Protein AF-Q6QAS3-F1 (afdb_monomer_lite)

Organism: Sus scrofa (NCBI:txid9823)

Structure (mmCIF, N/CA/C/O backbone):
data_AF-Q6QAS3-F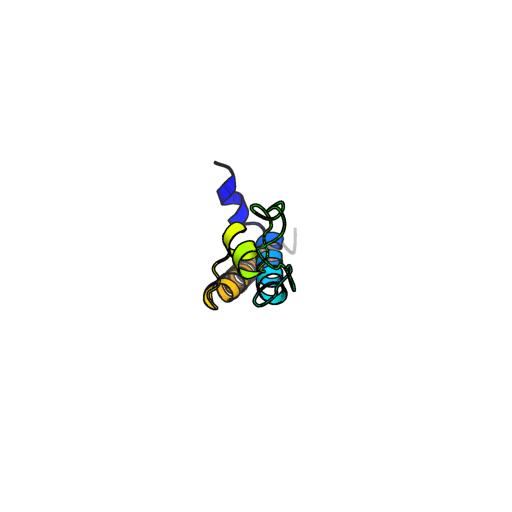1
#
_entry.id   AF-Q6QAS3-F1
#
loop_
_atom_site.group_PDB
_atom_site.id
_atom_site.type_symbol
_atom_site.label_atom_id
_atom_site.label_alt_id
_atom_site.label_comp_id
_atom_site.label_asym_id
_atom_site.label_entity_id
_atom_site.label_seq_id
_atom_site.pdbx_PDB_ins_code
_atom_site.Cartn_x
_atom_site.Cartn_y
_atom_site.Cartn_z
_atom_site.occupancy
_atom_site.B_iso_or_equiv
_atom_site.auth_seq_id
_atom_site.auth_comp_id
_atom_site.auth_asym_id
_atom_site.auth_atom_id
_atom_site.pdbx_PDB_model_num
ATOM 1 N N . TRP A 1 1 ? 14.349 -4.858 11.184 1.00 89.44 1 TRP A N 1
ATOM 2 C CA . TRP A 1 1 ? 13.405 -4.885 12.320 1.00 89.44 1 TRP A CA 1
ATOM 3 C C . TRP A 1 1 ? 12.189 -3.969 12.124 1.00 89.44 1 TRP A C 1
ATOM 5 O O . TRP A 1 1 ? 11.121 -4.360 12.555 1.00 89.44 1 TRP A O 1
ATOM 15 N N . LEU A 1 2 ? 12.290 -2.815 11.440 1.00 91.50 2 LEU A N 1
ATOM 16 C CA . LEU A 1 2 ? 11.158 -1.886 11.199 1.00 91.50 2 LEU A CA 1
ATOM 17 C C . LEU A 1 2 ? 10.241 -2.225 10.005 1.00 91.50 2 LEU A C 1
ATOM 19 O O . LEU A 1 2 ? 9.185 -1.618 9.863 1.00 91.50 2 LEU A O 1
ATOM 23 N N . SER A 1 3 ? 10.618 -3.173 9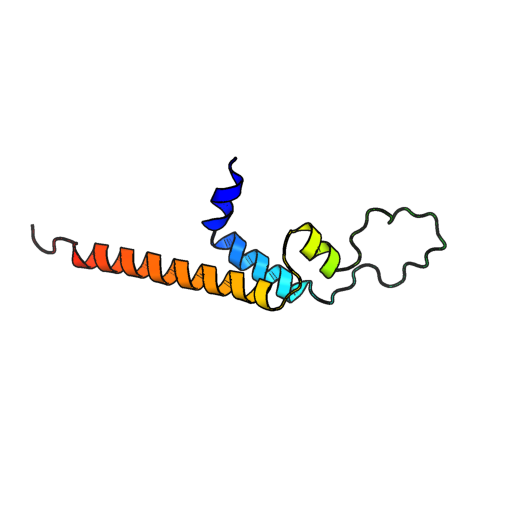.138 1.00 88.25 3 SER A N 1
ATOM 24 C CA . SER A 1 3 ? 9.887 -3.449 7.887 1.00 88.25 3 SER A CA 1
ATOM 25 C C . SER A 1 3 ? 8.420 -3.837 8.106 1.00 88.25 3 SER A C 1
ATOM 27 O O . SER A 1 3 ? 7.593 -3.513 7.267 1.00 88.25 3 SER A O 1
ATOM 29 N N . TRP A 1 4 ? 8.048 -4.429 9.245 1.00 90.94 4 TRP A N 1
ATOM 30 C CA . TRP A 1 4 ? 6.652 -4.796 9.521 1.00 90.94 4 TRP A CA 1
ATOM 31 C C . TRP A 1 4 ? 5.695 -3.592 9.582 1.00 90.94 4 TRP A C 1
ATOM 33 O O . TRP A 1 4 ? 4.513 -3.745 9.283 1.00 90.94 4 TRP A O 1
ATOM 43 N N . LEU A 1 5 ? 6.181 -2.382 9.894 1.00 90.00 5 LEU A N 1
ATOM 44 C CA . LEU A 1 5 ? 5.346 -1.171 9.895 1.00 90.00 5 LEU A CA 1
ATOM 45 C C . LEU A 1 5 ? 4.743 -0.879 8.521 1.00 90.00 5 LEU A C 1
ATOM 47 O O . LEU A 1 5 ? 3.698 -0.237 8.419 1.00 90.00 5 LEU A O 1
ATOM 51 N N . GLN A 1 6 ? 5.360 -1.393 7.457 1.00 88.12 6 GLN A N 1
ATOM 52 C CA . GLN A 1 6 ? 4.852 -1.237 6.106 1.00 88.12 6 GLN A CA 1
ATOM 53 C C . GLN A 1 6 ? 3.435 -1.785 5.922 1.00 88.12 6 GLN A C 1
ATOM 55 O O . GLN A 1 6 ? 2.696 -1.265 5.090 1.00 88.12 6 GLN A O 1
ATOM 60 N N . TYR A 1 7 ? 3.043 -2.783 6.720 1.00 88.56 7 TYR A N 1
ATOM 61 C CA . TYR A 1 7 ? 1.721 -3.394 6.637 1.00 88.56 7 TYR A CA 1
ATOM 62 C C . TYR A 1 7 ? 0.603 -2.502 7.184 1.00 88.56 7 TYR A C 1
ATOM 64 O O . TYR A 1 7 ? -0.556 -2.784 6.904 1.00 88.56 7 TYR A O 1
ATOM 72 N N . PHE A 1 8 ? 0.929 -1.429 7.913 1.00 89.56 8 PHE A N 1
ATOM 73 C CA . PHE A 1 8 ? -0.028 -0.431 8.411 1.00 89.56 8 PHE A CA 1
ATOM 74 C C . PHE A 1 8 ? -0.157 0.795 7.492 1.00 89.56 8 PHE A C 1
ATOM 76 O O . PHE A 1 8 ? -1.007 1.653 7.715 1.00 89.56 8 PHE A O 1
ATOM 83 N N . SER A 1 9 ? 0.684 0.902 6.461 1.00 92.62 9 SER A N 1
ATOM 84 C CA . SER A 1 9 ? 0.738 2.075 5.589 1.00 92.62 9 SER A CA 1
ATOM 85 C C . SER A 1 9 ? -0.304 1.997 4.469 1.00 92.62 9 SER A C 1
ATOM 87 O O . SER A 1 9 ? -0.109 1.288 3.484 1.00 92.62 9 SER A O 1
ATOM 89 N N . ILE A 1 10 ? -1.385 2.776 4.581 1.00 92.62 10 ILE A N 1
ATOM 90 C CA . ILE A 1 10 ? -2.395 2.945 3.516 1.00 92.62 10 ILE A CA 1
ATOM 91 C C . ILE A 1 10 ? -1.756 3.406 2.189 1.00 92.62 10 ILE A C 1
ATOM 93 O O . ILE A 1 10 ? -2.030 2.774 1.163 1.00 92.62 10 ILE A O 1
ATOM 97 N N . PRO A 1 11 ? -0.872 4.435 2.162 1.00 94.56 11 PRO A N 1
ATOM 98 C CA . PRO A 1 11 ? -0.249 4.881 0.916 1.00 94.56 11 PRO A CA 1
ATOM 99 C C . PRO A 1 11 ? 0.548 3.784 0.215 1.00 94.56 11 PRO A C 1
ATOM 101 O O . PRO A 1 11 ? 0.601 3.767 -1.009 1.00 94.56 11 PRO A O 1
ATOM 104 N N . ARG A 1 12 ? 1.138 2.846 0.969 1.00 93.00 12 ARG A N 1
ATOM 105 C CA . ARG A 1 12 ? 1.903 1.746 0.381 1.00 93.00 12 ARG A CA 1
ATOM 106 C C . ARG A 1 12 ? 1.020 0.833 -0.460 1.00 93.00 12 ARG A C 1
ATOM 108 O O . ARG A 1 12 ? 1.359 0.584 -1.609 1.00 93.00 12 ARG A O 1
ATOM 115 N N . TYR A 1 13 ? -0.112 0.375 0.074 1.00 92.81 13 TYR A N 1
ATOM 116 C CA . TYR A 1 13 ? -1.021 -0.497 -0.677 1.00 92.81 13 TYR A CA 1
ATOM 117 C C . TYR A 1 13 ? -1.593 0.202 -1.915 1.00 92.81 13 TYR A C 1
ATOM 119 O O . TYR A 1 13 ? -1.641 -0.397 -2.988 1.00 92.81 13 TYR A O 1
ATOM 127 N N . GLY A 1 14 ? -1.963 1.483 -1.793 1.00 92.75 14 GLY A N 1
ATOM 128 C CA . GLY A 1 14 ? -2.436 2.276 -2.931 1.00 92.75 14 GLY A CA 1
ATOM 129 C C . GLY A 1 14 ? -1.361 2.457 -4.007 1.00 92.75 14 GLY A C 1
ATOM 130 O O . GLY A 1 14 ? -1.605 2.195 -5.182 1.00 92.75 14 GLY A O 1
ATOM 131 N N . PHE A 1 15 ? -0.145 2.837 -3.611 1.00 93.69 15 PHE A N 1
ATOM 132 C CA . PHE A 1 15 ? 0.959 3.053 -4.544 1.00 93.69 15 PHE A CA 1
ATOM 133 C C . PHE A 1 15 ? 1.430 1.752 -5.208 1.00 93.69 15 PHE A C 1
ATOM 135 O O . PHE A 1 15 ? 1.729 1.753 -6.398 1.00 93.69 15 PHE A O 1
ATOM 142 N N . SER A 1 16 ? 1.455 0.627 -4.488 1.00 92.31 16 SER A N 1
ATOM 143 C CA . SER A 1 16 ? 1.764 -0.686 -5.072 1.00 92.31 16 SER A CA 1
ATOM 144 C C . SER A 1 16 ? 0.709 -1.135 -6.089 1.00 92.31 16 SER A C 1
ATOM 146 O O . SER A 1 16 ? 1.071 -1.683 -7.128 1.00 92.31 16 SER A O 1
ATOM 148 N N . ALA A 1 17 ? -0.578 -0.871 -5.840 1.00 92.00 17 ALA A N 1
ATOM 149 C CA . ALA A 1 17 ? -1.642 -1.166 -6.802 1.00 92.00 17 ALA A CA 1
ATOM 150 C C . ALA A 1 17 ? -1.539 -0.300 -8.071 1.00 92.00 17 ALA A C 1
ATOM 152 O O . ALA A 1 17 ? -1.691 -0.818 -9.176 1.00 92.00 17 ALA A O 1
ATOM 153 N N . LEU A 1 18 ? -1.232 0.995 -7.921 1.00 93.44 18 LEU A N 1
ATOM 154 C CA . LEU A 1 18 ? -1.029 1.910 -9.049 1.00 93.44 18 LEU A CA 1
ATOM 155 C C . LEU A 1 18 ? 0.185 1.519 -9.892 1.00 93.44 18 LEU A C 1
ATOM 157 O O . LEU A 1 18 ? 0.071 1.431 -11.108 1.00 93.44 18 LEU A O 1
ATOM 161 N N . GLN A 1 19 ? 1.322 1.232 -9.250 1.00 92.75 19 GLN A N 1
ATOM 162 C CA . GLN A 1 19 ? 2.523 0.780 -9.951 1.00 92.75 19 GLN A CA 1
ATOM 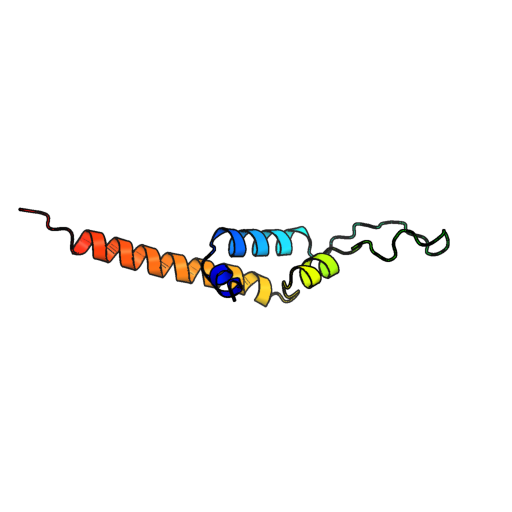163 C C . GLN A 1 19 ? 2.256 -0.492 -10.751 1.00 92.75 19 GLN A C 1
ATOM 165 O O . GLN A 1 19 ? 2.641 -0.569 -11.911 1.00 92.75 19 GLN A O 1
ATOM 170 N N . TYR A 1 20 ? 1.578 -1.476 -10.155 1.00 91.94 20 TYR A N 1
ATOM 171 C CA . TYR A 1 20 ? 1.227 -2.698 -10.871 1.00 91.94 20 TYR A CA 1
ATOM 172 C C . TYR A 1 20 ? 0.382 -2.396 -12.116 1.00 91.94 20 TYR A C 1
ATOM 174 O O . TYR A 1 20 ? 0.676 -2.910 -13.187 1.00 91.94 20 TYR A O 1
ATOM 182 N N . ASN A 1 21 ? -0.649 -1.555 -11.989 1.00 92.00 21 ASN A N 1
ATOM 183 C CA . ASN A 1 21 ? -1.544 -1.234 -13.101 1.00 92.00 21 ASN A CA 1
ATOM 184 C C . ASN A 1 21 ? -0.844 -0.458 -14.230 1.00 92.00 21 ASN A C 1
ATOM 186 O O . ASN A 1 21 ? -1.134 -0.687 -15.398 1.00 92.00 21 ASN A O 1
ATOM 190 N N . GLU A 1 22 ? 0.073 0.444 -13.882 1.00 93.38 22 GLU A N 1
ATOM 191 C CA . GLU A 1 22 ? 0.748 1.309 -14.853 1.00 93.38 22 GLU A CA 1
ATOM 192 C C . GLU A 1 22 ? 1.941 0.619 -15.529 1.00 93.38 22 GLU A C 1
ATOM 194 O O . GLU A 1 22 ? 2.131 0.735 -16.738 1.00 93.38 22 GLU A O 1
ATOM 199 N N . PHE A 1 23 ? 2.760 -0.105 -14.759 1.00 92.31 23 PHE A N 1
ATOM 200 C CA . PHE A 1 23 ? 4.032 -0.650 -15.241 1.00 92.31 23 PHE A CA 1
ATOM 201 C C . PHE A 1 23 ? 3.912 -2.047 -15.854 1.00 92.31 23 PHE A C 1
ATOM 203 O O . PHE A 1 23 ? 4.792 -2.454 -16.618 1.00 92.31 23 PHE A O 1
ATOM 210 N N . LEU A 1 24 ? 2.853 -2.806 -15.565 1.00 91.25 24 LEU A N 1
ATOM 211 C CA . LEU A 1 24 ? 2.702 -4.141 -16.139 1.00 91.25 24 LEU A CA 1
ATOM 212 C C . LEU A 1 24 ? 2.542 -4.059 -17.667 1.00 91.25 24 LEU A C 1
ATOM 214 O O . LEU A 1 24 ? 1.633 -3.418 -18.181 1.00 91.25 24 LEU A O 1
ATOM 218 N N . GLY A 1 25 ? 3.430 -4.736 -18.397 1.00 89.00 25 GLY A N 1
ATOM 219 C CA . GLY A 1 25 ? 3.427 -4.749 -19.865 1.00 89.00 25 GLY A CA 1
ATOM 220 C C . GLY A 1 25 ? 4.157 -3.576 -20.530 1.00 89.00 25 GLY A C 1
ATOM 221 O O . GLY A 1 25 ? 4.253 -3.558 -21.755 1.00 89.00 25 GLY A O 1
ATOM 222 N N . GLN A 1 26 ? 4.716 -2.634 -19.762 1.00 91.50 26 GLN A N 1
ATOM 223 C CA . GLN A 1 26 ? 5.508 -1.532 -20.314 1.00 91.50 26 GLN A CA 1
ATOM 224 C C . GLN A 1 26 ? 6.946 -1.959 -20.638 1.00 91.50 26 GLN A C 1
ATOM 226 O O . GLN A 1 26 ? 7.567 -2.733 -19.899 1.00 91.50 26 GLN A O 1
ATOM 231 N N . ASN A 1 27 ? 7.491 -1.411 -21.729 1.00 88.62 27 ASN A N 1
ATOM 232 C CA . ASN A 1 27 ? 8.885 -1.579 -22.141 1.00 88.62 27 ASN A CA 1
ATOM 233 C C . ASN A 1 27 ? 9.547 -0.204 -22.302 1.00 88.62 27 ASN A C 1
ATOM 235 O O . ASN A 1 27 ? 9.105 0.617 -23.102 1.00 88.62 27 ASN A O 1
ATOM 239 N N . PHE A 1 28 ? 10.617 0.022 -21.545 1.00 86.31 28 PHE A N 1
ATOM 240 C CA . PHE A 1 28 ? 11.322 1.299 -21.449 1.00 86.31 28 PHE A CA 1
ATOM 241 C C . PHE A 1 28 ? 12.599 1.359 -22.296 1.00 86.31 28 PHE A C 1
ATOM 243 O O . PHE A 1 28 ? 13.176 2.434 -22.437 1.00 86.31 28 PHE A O 1
ATOM 250 N N . CYS A 1 29 ? 13.015 0.245 -22.909 1.00 83.94 29 CYS A N 1
ATOM 251 C CA . CYS A 1 29 ? 14.199 0.173 -23.771 1.00 83.94 29 CYS A CA 1
ATOM 252 C C . CYS A 1 29 ? 13.852 -0.245 -25.217 1.00 83.94 29 CYS A C 1
ATOM 254 O O . CYS A 1 29 ? 14.396 -1.238 -25.715 1.00 83.94 29 CYS A O 1
ATOM 256 N N . PRO A 1 30 ? 12.953 0.463 -25.932 1.00 73.44 30 PRO A N 1
ATOM 257 C CA . PRO A 1 30 ? 12.687 0.145 -27.329 1.00 73.44 30 PRO A CA 1
ATOM 258 C C . PRO A 1 30 ? 13.916 0.487 -28.191 1.00 73.44 30 PRO A C 1
ATOM 260 O O . PRO A 1 30 ? 14.329 1.640 -28.264 1.00 73.44 30 PRO A O 1
ATOM 263 N N . GLY A 1 31 ? 14.502 -0.511 -28.861 1.00 68.75 31 GLY A N 1
ATOM 264 C CA . GLY A 1 31 ? 15.581 -0.296 -29.841 1.00 68.75 31 GLY A CA 1
ATOM 265 C C . GLY A 1 31 ? 17.015 -0.501 -29.340 1.00 68.75 31 GLY A C 1
ATOM 266 O O . GLY A 1 31 ? 17.954 -0.111 -30.035 1.00 68.75 31 GLY A O 1
ATOM 267 N N . LEU A 1 32 ? 17.218 -1.133 -28.179 1.00 65.50 32 LEU A N 1
ATOM 268 C CA . LEU A 1 32 ? 18.554 -1.543 -27.741 1.00 65.50 32 LEU A CA 1
ATOM 269 C C . LEU A 1 32 ? 19.056 -2.723 -28.603 1.00 65.50 32 LEU A C 1
ATOM 271 O O . LEU A 1 32 ? 18.765 -3.885 -28.328 1.00 65.50 32 LEU A O 1
ATOM 275 N N . ASN A 1 33 ? 19.811 -2.434 -29.667 1.00 56.69 33 ASN A N 1
ATOM 276 C CA . ASN A 1 33 ? 20.591 -3.450 -30.376 1.00 56.69 33 ASN A CA 1
ATOM 277 C C . ASN A 1 33 ? 21.820 -3.791 -29.521 1.00 56.69 33 ASN A C 1
ATOM 279 O O . ASN A 1 33 ? 22.650 -2.927 -29.251 1.00 56.69 33 ASN A O 1
ATOM 283 N N . VAL A 1 34 ? 21.948 -5.055 -29.113 1.00 57.94 34 VAL A N 1
ATOM 284 C CA . VAL A 1 34 ? 22.954 -5.590 -28.162 1.00 57.94 34 VAL A CA 1
ATOM 285 C C . VAL A 1 34 ? 24.419 -5.462 -28.656 1.00 57.94 34 VAL A C 1
ATOM 287 O O . VAL A 1 34 ? 25.348 -5.996 -28.061 1.00 57.94 34 VAL A O 1
ATOM 290 N N . THR A 1 35 ? 24.668 -4.739 -29.749 1.00 54.66 35 THR A N 1
ATOM 291 C CA . THR A 1 35 ? 25.966 -4.611 -30.425 1.00 54.66 35 THR A CA 1
ATOM 292 C C . THR A 1 35 ? 26.784 -3.374 -30.045 1.00 54.66 35 THR A C 1
ATOM 294 O O . THR A 1 35 ? 27.958 -3.310 -30.406 1.00 54.66 35 THR A O 1
ATOM 297 N N . THR A 1 36 ? 26.248 -2.409 -29.293 1.00 51.09 36 THR A N 1
ATOM 298 C CA . THR A 1 36 ? 27.014 -1.229 -28.847 1.00 51.09 36 THR A CA 1
ATOM 299 C C . THR A 1 36 ? 27.328 -1.298 -27.355 1.00 51.09 36 THR A C 1
ATOM 301 O O . THR A 1 36 ? 26.415 -1.250 -26.539 1.00 51.09 36 THR A O 1
ATOM 304 N N . ASN A 1 37 ? 28.623 -1.413 -27.033 1.00 49.19 37 ASN A N 1
ATOM 305 C CA . ASN A 1 37 ? 29.282 -1.196 -25.735 1.00 49.19 37 ASN A CA 1
ATOM 306 C C . ASN A 1 37 ? 28.323 -0.993 -24.533 1.00 49.19 37 ASN A C 1
ATOM 308 O O . ASN A 1 37 ? 27.812 0.102 -24.301 1.00 49.19 37 ASN A O 1
ATOM 312 N N . ASN A 1 38 ? 28.072 -2.090 -23.814 1.00 57.66 38 ASN A N 1
ATOM 313 C CA . ASN A 1 38 ? 26.989 -2.329 -22.858 1.00 57.66 38 ASN A CA 1
ATOM 314 C C . ASN A 1 38 ? 27.004 -1.416 -21.609 1.00 57.66 38 ASN A C 1
ATOM 316 O O . ASN A 1 38 ? 27.353 -1.851 -20.513 1.00 57.66 38 ASN A O 1
ATOM 320 N N . THR A 1 39 ? 26.575 -0.160 -21.737 1.00 55.22 39 THR A N 1
ATOM 321 C CA . THR A 1 39 ? 26.304 0.730 -20.589 1.00 55.22 39 THR A CA 1
ATOM 322 C C . THR A 1 39 ? 24.961 0.441 -19.902 1.00 55.22 39 THR A C 1
ATOM 324 O O . THR A 1 39 ? 24.711 0.962 -18.819 1.00 55.22 39 THR A O 1
ATOM 327 N N . CYS A 1 40 ? 24.112 -0.418 -20.485 1.00 55.66 40 CYS A N 1
ATOM 328 C CA . CYS A 1 40 ? 22.768 -0.751 -19.989 1.00 55.66 40 CYS A CA 1
ATOM 329 C C . CYS A 1 40 ? 22.669 -2.080 -19.221 1.00 55.66 40 CYS A C 1
ATOM 331 O O . CYS A 1 40 ? 21.562 -2.507 -18.915 1.00 55.66 40 CYS A O 1
ATOM 333 N N . SER A 1 41 ? 23.781 -2.716 -18.830 1.00 57.75 41 SER A N 1
ATOM 334 C CA . SER A 1 41 ? 23.737 -3.960 -18.032 1.00 57.75 41 SER A CA 1
ATOM 335 C C . SER A 1 41 ? 23.007 -3.828 -16.685 1.00 57.75 41 SER A C 1
ATOM 337 O O . SER A 1 41 ? 22.712 -4.841 -16.060 1.00 57.75 41 SER A O 1
ATOM 339 N N . PHE A 1 42 ? 22.786 -2.594 -16.221 1.00 63.34 42 PHE A N 1
ATOM 340 C CA . PHE A 1 42 ? 22.142 -2.244 -14.951 1.00 63.34 42 PHE A CA 1
ATOM 341 C C . PHE A 1 42 ? 20.774 -1.557 -15.136 1.00 63.34 42 PHE A C 1
ATOM 343 O O . PHE A 1 42 ? 20.184 -1.099 -14.159 1.00 63.34 42 PHE A O 1
ATOM 350 N N . ALA A 1 43 ? 20.293 -1.410 -16.376 1.00 72.38 43 ALA A N 1
ATOM 351 C CA . ALA A 1 43 ? 19.059 -0.689 -16.669 1.00 72.38 43 ALA A CA 1
ATOM 352 C C . ALA A 1 43 ? 17.848 -1.626 -16.582 1.00 72.38 43 ALA A C 1
ATOM 354 O O . ALA A 1 43 ? 17.802 -2.646 -17.263 1.00 72.38 43 ALA A O 1
ATOM 355 N N . ILE A 1 44 ? 16.850 -1.252 -15.776 1.00 80.69 44 ILE A N 1
ATOM 356 C CA . ILE A 1 44 ? 15.563 -1.951 -15.720 1.00 80.69 44 ILE A CA 1
ATOM 357 C C . ILE A 1 44 ? 14.782 -1.587 -16.983 1.00 80.69 44 ILE A C 1
ATOM 359 O O . ILE A 1 44 ? 14.311 -0.457 -17.123 1.00 80.69 44 ILE A O 1
ATOM 363 N N . CYS A 1 45 ? 14.669 -2.535 -17.910 1.00 83.44 45 CYS A N 1
ATOM 364 C CA . CYS A 1 45 ? 14.101 -2.267 -19.233 1.00 83.44 45 CYS A CA 1
ATOM 365 C C . CYS A 1 45 ? 12.622 -2.632 -19.345 1.00 83.44 45 CYS A C 1
ATOM 367 O O . CYS A 1 45 ? 11.920 -2.100 -20.204 1.00 83.44 45 CYS A O 1
ATOM 369 N N . THR A 1 46 ? 12.123 -3.508 -18.476 1.00 88.94 46 THR A N 1
ATOM 370 C CA . THR A 1 46 ? 10.708 -3.891 -18.466 1.00 88.94 46 THR A CA 1
ATOM 371 C C . THR A 1 46 ? 10.045 -3.452 -17.172 1.00 88.94 46 THR A C 1
ATOM 373 O O . THR A 1 46 ? 10.636 -3.512 -16.094 1.00 88.94 46 THR A O 1
ATOM 376 N N . GLY A 1 47 ? 8.782 -3.037 -17.255 1.00 90.12 47 GLY A N 1
ATOM 377 C CA . GLY A 1 47 ? 8.017 -2.729 -16.051 1.00 90.12 47 GLY A CA 1
ATOM 378 C C . GLY A 1 47 ? 7.788 -3.961 -15.166 1.00 90.12 47 GLY A C 1
ATOM 379 O O . GLY A 1 47 ? 7.688 -3.823 -13.95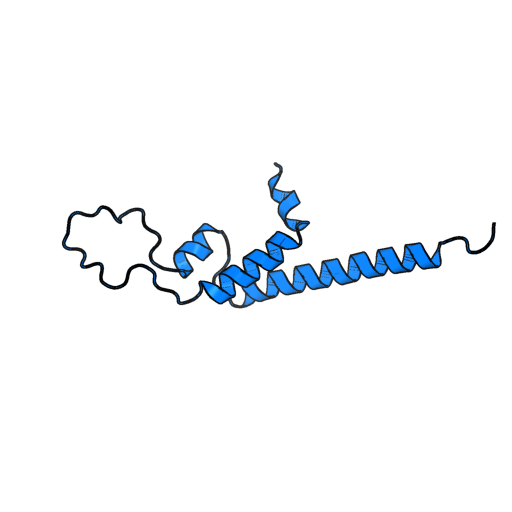4 1.00 90.12 47 GLY A O 1
ATOM 380 N N . ALA A 1 48 ? 7.801 -5.175 -15.731 1.00 90.62 48 ALA A N 1
ATOM 381 C CA . ALA A 1 48 ? 7.744 -6.416 -14.956 1.00 90.62 48 ALA A CA 1
ATOM 382 C C . ALA A 1 48 ? 8.974 -6.594 -14.045 1.00 90.62 48 ALA A C 1
ATOM 384 O O . ALA A 1 48 ? 8.822 -6.861 -12.856 1.00 90.62 48 ALA A O 1
ATOM 385 N N . GLU A 1 49 ? 10.176 -6.366 -14.578 1.00 89.75 49 GLU A N 1
ATOM 386 C CA . GLU A 1 49 ? 11.429 -6.400 -13.816 1.00 89.75 49 GLU A CA 1
ATOM 387 C C . GLU A 1 49 ? 11.471 -5.295 -12.746 1.00 89.75 49 GLU A C 1
ATOM 389 O O . GLU A 1 49 ? 11.918 -5.520 -11.622 1.00 89.75 49 GLU A O 1
ATOM 394 N N . TYR A 1 50 ? 10.933 -4.107 -13.049 1.00 91.56 50 TYR A N 1
ATOM 395 C CA . TYR A 1 50 ? 10.758 -3.049 -12.049 1.00 91.56 50 TYR A CA 1
ATOM 396 C C . TYR A 1 50 ? 9.858 -3.500 -10.891 1.00 91.56 50 TYR A C 1
ATOM 398 O O . TYR A 1 50 ? 10.223 -3.341 -9.727 1.00 91.56 50 TYR A O 1
ATOM 406 N N . LEU A 1 51 ? 8.698 -4.087 -11.197 1.00 92.12 51 LEU A N 1
ATOM 407 C CA . LEU A 1 51 ? 7.736 -4.554 -10.197 1.00 92.12 51 LEU A CA 1
ATOM 408 C C . LEU A 1 51 ? 8.305 -5.683 -9.328 1.00 92.12 51 LEU A C 1
ATOM 410 O O . LEU A 1 51 ? 8.121 -5.663 -8.110 1.00 92.12 51 LEU A O 1
ATOM 414 N N . GLU A 1 52 ? 9.042 -6.619 -9.924 1.00 90.88 52 GLU A N 1
ATOM 415 C CA . GLU A 1 52 ? 9.711 -7.700 -9.197 1.00 90.88 52 GLU A CA 1
ATOM 416 C C . GLU A 1 52 ? 10.796 -7.159 -8.253 1.00 90.88 52 GLU A C 1
ATOM 418 O O . GLU A 1 52 ? 10.840 -7.542 -7.083 1.00 90.88 52 GLU A O 1
ATOM 423 N N . ASN A 1 53 ? 11.583 -6.173 -8.702 1.00 90.56 53 ASN A N 1
ATOM 424 C CA . ASN A 1 53 ? 12.560 -5.474 -7.861 1.00 90.56 53 ASN A CA 1
ATOM 425 C C . ASN A 1 53 ? 11.913 -4.708 -6.692 1.00 90.56 53 ASN A C 1
ATOM 427 O O . ASN A 1 53 ? 12.513 -4.585 -5.624 1.00 90.56 53 ASN A O 1
ATOM 431 N N . GLN A 1 54 ? 10.677 -4.220 -6.855 1.00 89.00 54 GLN A N 1
ATOM 432 C CA . GLN A 1 54 ? 9.883 -3.625 -5.768 1.00 89.00 54 GLN A CA 1
ATOM 433 C C . GLN A 1 54 ? 9.245 -4.677 -4.836 1.00 89.00 54 GLN A C 1
ATOM 435 O O . GLN A 1 54 ? 8.575 -4.321 -3.861 1.00 89.00 54 GLN A O 1
ATOM 440 N N . GLY A 1 55 ? 9.433 -5.972 -5.113 1.00 88.31 55 GLY A N 1
ATOM 441 C CA . GLY A 1 55 ? 8.834 -7.077 -4.365 1.00 88.31 55 GLY A CA 1
ATOM 442 C C . GLY A 1 55 ? 7.330 -7.234 -4.607 1.00 88.31 55 GLY A C 1
ATOM 443 O O . GLY A 1 55 ? 6.624 -7.772 -3.753 1.00 88.31 55 GLY A O 1
ATOM 444 N N . ILE A 1 56 ? 6.820 -6.735 -5.737 1.00 87.88 56 ILE A N 1
ATOM 445 C CA . ILE A 1 56 ? 5.414 -6.846 -6.131 1.00 87.88 56 ILE A CA 1
ATOM 446 C C . ILE A 1 56 ? 5.268 -8.073 -7.033 1.00 87.88 56 ILE A C 1
ATOM 448 O O . ILE A 1 56 ? 5.885 -8.162 -8.091 1.00 87.88 56 ILE A O 1
ATOM 452 N N . SER A 1 57 ? 4.427 -9.032 -6.638 1.00 87.56 57 SER A N 1
ATOM 453 C CA . SER A 1 57 ? 4.189 -10.219 -7.464 1.00 87.56 57 SER A CA 1
ATOM 454 C C . SER A 1 57 ? 3.445 -9.849 -8.751 1.00 87.56 57 SER A C 1
ATOM 456 O O .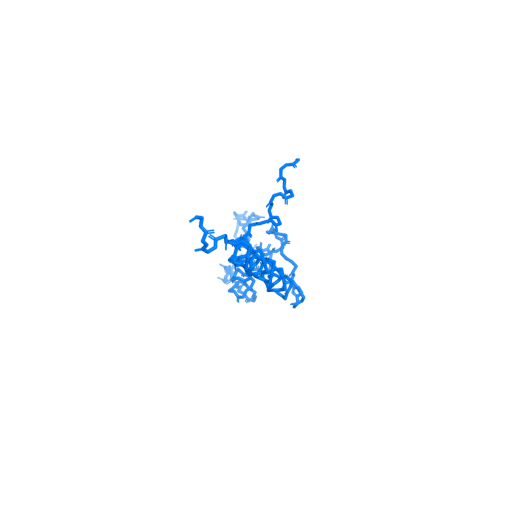 SER A 1 57 ? 2.405 -9.196 -8.673 1.00 87.56 57 SER A O 1
ATOM 458 N N . LEU A 1 58 ? 3.889 -10.368 -9.897 1.00 86.81 58 LEU A N 1
ATOM 459 C CA . LEU A 1 58 ? 3.272 -10.171 -11.222 1.00 86.81 58 LEU A CA 1
ATOM 460 C C . LEU A 1 58 ? 1.943 -10.928 -11.419 1.00 86.81 58 LEU A C 1
ATOM 462 O O . LEU A 1 58 ? 1.377 -10.950 -12.508 1.00 86.81 58 LEU A O 1
ATOM 466 N N . SER A 1 59 ? 1.457 -11.599 -10.375 1.00 88.81 59 SER A N 1
ATOM 467 C CA . SER A 1 59 ? 0.196 -12.330 -10.417 1.00 88.81 59 SER A CA 1
ATOM 468 C C . SER A 1 59 ? -0.991 -11.381 -10.258 1.00 88.81 59 SER A C 1
ATOM 470 O O . SER A 1 59 ? -0.923 -10.412 -9.502 1.00 88.81 59 SER A O 1
ATOM 472 N N . ALA A 1 60 ? -2.131 -11.725 -10.867 1.00 85.75 60 ALA A N 1
ATOM 473 C CA . ALA A 1 60 ? -3.385 -10.997 -10.654 1.00 85.75 60 ALA A CA 1
ATOM 474 C C . ALA A 1 60 ? -3.766 -10.913 -9.161 1.00 85.75 60 ALA A C 1
ATOM 476 O O . ALA A 1 60 ? -4.341 -9.921 -8.715 1.00 85.75 60 ALA A O 1
ATOM 477 N N . TRP A 1 61 ? -3.398 -11.925 -8.368 1.00 86.25 61 TRP A N 1
ATOM 478 C CA . TRP A 1 61 ? -3.589 -11.920 -6.919 1.00 86.25 61 TRP A CA 1
ATOM 479 C C . TRP A 1 61 ? -2.791 -10.815 -6.211 1.00 86.25 61 TRP A C 1
ATOM 481 O O . TRP A 1 61 ? -3.297 -10.217 -5.264 1.00 86.25 61 TRP A O 1
ATOM 491 N N . GLY A 1 62 ? -1.599 -10.470 -6.704 1.00 83.94 62 GLY A N 1
ATOM 492 C CA . GLY A 1 62 ? -0.779 -9.382 -6.164 1.00 83.94 62 GLY A CA 1
ATOM 493 C C . GLY A 1 62 ? -1.487 -8.026 -6.172 1.00 83.94 62 GLY A C 1
ATOM 494 O O . GLY A 1 62 ? -1.361 -7.252 -5.222 1.00 83.94 62 GLY A O 1
ATOM 495 N N . LEU A 1 63 ? -2.300 -7.759 -7.198 1.00 84.62 63 LEU A N 1
ATOM 496 C CA . LEU A 1 63 ? -3.124 -6.550 -7.269 1.00 84.62 63 LEU A CA 1
ATOM 497 C C . LEU A 1 63 ? -4.290 -6.590 -6.272 1.00 84.62 63 LEU A C 1
ATOM 499 O O . LEU A 1 63 ? -4.553 -5.607 -5.568 1.00 84.62 63 LEU A O 1
ATOM 503 N N . TRP A 1 64 ? -4.979 -7.730 -6.190 1.00 89.06 64 TRP A N 1
ATOM 504 C CA . TRP A 1 64 ? -6.123 -7.905 -5.293 1.00 89.06 64 TRP A CA 1
ATOM 505 C C . TRP A 1 64 ? -5.726 -7.894 -3.819 1.00 89.06 64 TRP A C 1
ATOM 507 O O . TRP A 1 64 ? -6.473 -7.367 -2.998 1.00 89.06 64 TRP A O 1
ATOM 517 N N . GLN A 1 65 ? -4.531 -8.372 -3.479 1.00 89.81 65 GLN A N 1
ATOM 518 C CA . GLN A 1 65 ? -4.018 -8.349 -2.113 1.00 89.81 65 GLN A CA 1
ATOM 519 C C . GLN A 1 65 ? -3.977 -6.924 -1.535 1.00 89.81 65 GLN A C 1
ATOM 521 O O . GLN A 1 65 ? -4.371 -6.716 -0.387 1.00 89.81 65 GLN A O 1
ATOM 526 N N . ASN A 1 66 ? -3.570 -5.930 -2.334 1.00 91.06 66 ASN A N 1
ATOM 527 C CA . ASN A 1 66 ? -3.547 -4.527 -1.908 1.00 91.06 66 ASN A CA 1
ATOM 528 C C . ASN A 1 66 ? -4.960 -3.985 -1.641 1.00 91.06 66 ASN A C 1
ATOM 530 O O . ASN A 1 66 ? -5.193 -3.313 -0.637 1.00 91.06 66 ASN A O 1
ATOM 534 N N . HIS A 1 67 ? -5.919 -4.316 -2.509 1.00 91.44 67 HIS A N 1
ATOM 535 C CA . HIS A 1 67 ? -7.311 -3.887 -2.363 1.00 91.44 67 HIS A 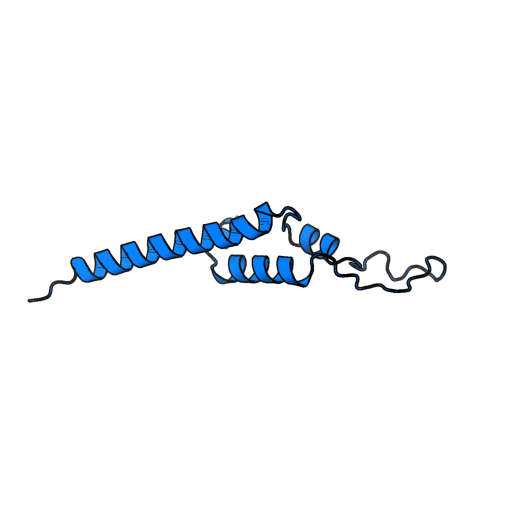CA 1
ATOM 536 C C . HIS A 1 67 ? -7.992 -4.530 -1.151 1.00 91.44 67 HIS A C 1
ATOM 538 O O . HIS A 1 67 ? -8.656 -3.839 -0.380 1.00 91.44 67 HIS A O 1
ATOM 544 N N . VAL A 1 68 ? -7.789 -5.834 -0.939 1.00 94.50 68 VAL A N 1
ATOM 545 C CA . VAL A 1 68 ? -8.316 -6.557 0.228 1.00 94.50 68 VAL A CA 1
ATOM 546 C C . VAL A 1 68 ? -7.739 -5.982 1.522 1.00 94.50 68 VAL A C 1
ATOM 548 O O . VAL A 1 68 ? -8.489 -5.744 2.467 1.00 94.50 68 VAL A O 1
ATOM 551 N N . ALA A 1 69 ? -6.435 -5.689 1.564 1.00 93.00 69 ALA A N 1
ATOM 552 C CA . ALA A 1 69 ? -5.809 -5.071 2.731 1.00 93.00 69 ALA A CA 1
ATOM 553 C C . ALA A 1 69 ? -6.444 -3.711 3.073 1.00 93.00 69 ALA A C 1
ATOM 555 O O . ALA A 1 69 ? -6.806 -3.471 4.227 1.00 93.00 69 ALA A O 1
ATOM 556 N N . LEU A 1 70 ? -6.650 -2.850 2.070 1.00 93.81 70 LEU A N 1
ATOM 557 C CA . LEU A 1 70 ? -7.309 -1.553 2.246 1.00 93.81 70 LEU A CA 1
ATOM 558 C C . LEU A 1 70 ? -8.764 -1.692 2.710 1.00 93.81 70 LEU A C 1
ATOM 560 O O . LEU A 1 70 ? -9.189 -0.963 3.608 1.00 93.81 70 LEU A O 1
ATOM 564 N N . ALA A 1 71 ? -9.516 -2.644 2.153 1.00 95.56 71 ALA A N 1
ATOM 565 C CA . ALA A 1 71 ? -10.888 -2.921 2.572 1.00 95.56 71 ALA A CA 1
ATOM 566 C C . ALA A 1 71 ? -10.950 -3.375 4.041 1.00 95.56 71 ALA A C 1
ATOM 568 O O . ALA A 1 71 ? -11.757 -2.858 4.815 1.00 95.56 71 ALA A O 1
ATOM 569 N N . CYS A 1 72 ? -10.052 -4.270 4.461 1.00 96.06 72 CYS A N 1
ATOM 570 C CA . CYS A 1 72 ? -9.940 -4.692 5.857 1.00 96.06 72 CYS A CA 1
ATOM 571 C C . CYS A 1 72 ? -9.636 -3.509 6.790 1.00 96.06 72 CYS A C 1
ATOM 573 O O . CYS A 1 72 ? -10.295 -3.350 7.817 1.00 96.06 72 CYS A O 1
ATOM 575 N N . MET A 1 73 ? -8.682 -2.644 6.425 1.00 95.25 73 MET A N 1
ATOM 576 C CA . MET A 1 73 ? -8.364 -1.440 7.204 1.00 95.25 73 MET A CA 1
ATOM 577 C C . MET A 1 73 ? -9.559 -0.494 7.323 1.00 95.25 73 MET A C 1
ATOM 579 O O . MET A 1 73 ? -9.833 0.016 8.409 1.00 95.25 73 MET A O 1
ATOM 583 N N . MET A 1 74 ? -10.290 -0.285 6.226 1.00 96.19 74 MET A N 1
ATOM 584 C CA . MET A 1 74 ? -11.489 0.549 6.206 1.00 96.19 74 MET A CA 1
ATOM 585 C C . MET A 1 74 ? -12.543 0.027 7.185 1.00 96.19 74 MET A C 1
ATOM 587 O O . MET A 1 74 ? -13.030 0.790 8.018 1.00 96.19 74 MET A O 1
ATOM 591 N N . VAL A 1 75 ? -12.855 -1.272 7.137 1.00 97.88 75 VAL A N 1
ATOM 592 C CA . VAL A 1 75 ? -13.827 -1.896 8.049 1.00 97.88 75 VAL A CA 1
ATOM 593 C C . VAL A 1 75 ? -13.394 -1.733 9.509 1.00 97.88 75 VAL A C 1
ATOM 595 O O . VAL A 1 75 ? -14.209 -1.344 10.348 1.00 97.88 75 VAL A O 1
ATOM 598 N N . ILE A 1 76 ? -12.114 -1.964 9.821 1.00 96.81 76 ILE A N 1
ATOM 599 C CA . ILE A 1 76 ? -11.570 -1.806 11.179 1.00 96.81 76 ILE A CA 1
ATOM 600 C C . ILE A 1 76 ? -11.718 -0.360 11.667 1.00 96.81 76 ILE A C 1
ATOM 602 O O . ILE A 1 76 ? -12.262 -0.133 12.749 1.00 96.81 76 ILE A O 1
ATOM 606 N N . PHE A 1 77 ? -11.282 0.630 10.882 1.00 96.75 77 PHE A N 1
ATOM 607 C CA . PHE A 1 77 ? -11.361 2.034 11.295 1.00 96.75 77 PHE A CA 1
ATOM 608 C C . PHE A 1 77 ? -12.798 2.530 11.425 1.00 96.75 77 PHE A C 1
ATOM 610 O O . PHE A 1 77 ? -13.101 3.233 12.389 1.00 96.75 77 PHE A O 1
ATOM 617 N N . LEU A 1 78 ? -13.697 2.124 10.526 1.00 97.75 78 LEU A N 1
ATOM 618 C CA . LEU A 1 78 ? -15.118 2.452 10.636 1.00 97.75 78 LEU A CA 1
ATOM 619 C C . LEU A 1 78 ? -15.756 1.806 11.870 1.00 97.75 78 LEU A C 1
ATOM 621 O O . LEU A 1 78 ? -16.526 2.464 12.564 1.00 97.75 78 LEU A O 1
ATOM 625 N N . THR A 1 79 ? -15.391 0.565 12.203 1.00 97.88 79 THR A N 1
ATOM 626 C CA . THR A 1 79 ? -15.869 -0.111 13.421 1.00 97.88 79 THR A CA 1
ATOM 627 C C . THR A 1 79 ? -15.388 0.616 14.676 1.00 97.88 79 THR A C 1
ATOM 629 O O . THR A 1 79 ? -16.172 0.866 15.591 1.00 97.88 79 THR A O 1
ATOM 632 N N . ILE A 1 80 ? -14.114 1.021 14.716 1.00 97.19 80 ILE A N 1
ATOM 633 C CA . ILE A 1 80 ? -13.563 1.807 15.827 1.00 97.19 80 ILE A CA 1
ATOM 634 C C . ILE A 1 80 ? -14.274 3.160 15.933 1.00 97.19 80 ILE A C 1
ATOM 636 O O . ILE A 1 80 ? -14.684 3.543 17.028 1.00 97.19 80 ILE A O 1
ATOM 640 N N . ALA A 1 81 ? -14.450 3.877 14.821 1.00 97.00 81 ALA A N 1
ATOM 641 C CA . ALA A 1 81 ? -15.142 5.164 14.794 1.00 97.00 81 ALA A CA 1
ATOM 642 C C . ALA A 1 81 ? -16.597 5.035 15.271 1.00 97.00 81 ALA A C 1
ATOM 644 O O . ALA A 1 81 ? -17.051 5.836 16.089 1.00 97.00 81 ALA A O 1
ATOM 645 N N . TYR A 1 82 ? -17.299 3.988 14.834 1.00 96.50 82 TYR A N 1
ATOM 646 C CA . TYR A 1 82 ? -18.651 3.678 15.282 1.00 96.50 82 TYR A CA 1
ATOM 647 C C . TYR A 1 82 ? -18.710 3.451 16.796 1.00 96.50 82 TYR A C 1
ATOM 649 O O . TYR A 1 82 ? -19.507 4.090 17.479 1.00 96.50 82 TYR A O 1
ATOM 657 N N . LEU A 1 83 ? -17.825 2.614 17.348 1.00 96.56 83 LEU A N 1
ATOM 658 C CA . LEU A 1 83 ? -17.763 2.370 18.793 1.00 96.56 83 LEU A CA 1
ATOM 659 C C . LEU A 1 83 ? -17.420 3.642 19.579 1.00 96.56 83 LEU A C 1
ATOM 661 O O . LEU A 1 83 ? -17.994 3.880 20.638 1.00 96.56 83 LEU A O 1
ATOM 665 N N . LYS A 1 84 ? -16.516 4.484 19.065 1.00 94.81 84 LYS A N 1
ATOM 666 C CA . LYS A 1 84 ? -16.168 5.773 19.684 1.00 94.81 84 LYS A CA 1
ATOM 667 C C . LYS A 1 84 ? -17.369 6.713 19.758 1.00 94.81 84 LYS A C 1
ATOM 669 O O . LYS A 1 84 ? -17.548 7.361 20.783 1.00 94.81 84 LYS A O 1
ATOM 674 N N . LEU A 1 85 ? -18.184 6.768 18.705 1.00 93.94 85 LEU A N 1
ATOM 675 C CA . LEU A 1 85 ? -19.413 7.564 18.679 1.00 93.94 85 LEU A CA 1
ATOM 676 C C . LEU A 1 85 ? -20.504 6.966 19.575 1.00 93.94 85 LEU A C 1
ATOM 678 O O . LEU A 1 85 ? -21.181 7.709 20.278 1.00 93.94 85 LEU A O 1
ATOM 682 N N . LEU A 1 86 ? -20.647 5.638 19.592 1.00 93.06 86 LEU A N 1
ATOM 683 C CA . LEU A 1 86 ? -21.622 4.930 20.425 1.00 93.06 86 LEU A CA 1
ATOM 684 C C . LEU A 1 86 ? -21.342 5.109 21.925 1.00 93.06 86 LEU A C 1
ATOM 686 O O . LEU A 1 86 ? -22.266 5.278 22.713 1.00 93.06 86 LEU A O 1
ATOM 690 N N . LEU A 1 87 ? -20.065 5.073 22.314 1.00 92.94 87 LEU A N 1
ATOM 691 C CA . LEU A 1 87 ? -19.616 5.225 23.701 1.00 92.94 87 LEU A CA 1
ATOM 692 C C . LEU A 1 87 ? -19.418 6.691 24.114 1.00 92.94 87 LEU A C 1
ATOM 694 O O . LEU A 1 87 ? -19.065 6.961 25.265 1.00 92.94 87 LEU A O 1
ATOM 698 N N . LEU A 1 88 ? -19.622 7.645 23.201 1.00 92.44 88 LEU A N 1
ATOM 699 C CA . LEU A 1 88 ? -19.545 9.063 23.520 1.00 92.44 88 LEU A CA 1
ATOM 700 C C . LEU A 1 88 ? -20.690 9.418 24.478 1.00 92.44 88 LEU A C 1
ATOM 702 O O . LEU A 1 88 ? -21.871 9.312 24.141 1.00 92.44 88 LEU A O 1
ATOM 706 N N . LYS A 1 89 ? -20.348 9.851 25.694 1.00 81.50 89 LYS A N 1
ATOM 707 C CA . LYS A 1 89 ? -21.339 10.226 26.704 1.00 81.50 89 LYS A CA 1
ATOM 708 C C . LYS A 1 89 ? -22.065 11.497 26.247 1.00 81.50 89 LYS A C 1
ATOM 710 O O . LYS A 1 89 ? -21.498 12.583 26.267 1.00 81.50 89 LYS A O 1
ATOM 715 N N . LYS A 1 90 ? -23.315 11.347 25.801 1.00 70.94 90 LYS A N 1
ATOM 716 C CA . LYS A 1 90 ? -24.120 12.436 25.217 1.00 70.94 90 LYS A CA 1
ATOM 717 C C . LYS A 1 90 ? -24.591 13.473 26.247 1.00 70.94 90 LYS A C 1
ATOM 719 O O . LYS A 1 90 ? -24.885 14.601 25.873 1.00 70.94 90 LYS A O 1
ATOM 724 N N . TYR A 1 91 ? -24.628 13.093 27.525 1.00 70.38 91 TYR A N 1
ATOM 725 C CA . TYR A 1 91 ? -24.974 13.965 28.645 1.00 70.38 91 TYR A CA 1
ATOM 726 C C . TYR A 1 91 ? -23.986 13.722 29.795 1.00 70.38 91 TYR A C 1
ATOM 728 O O . TYR A 1 91 ? -23.859 12.593 30.286 1.00 70.38 91 TYR A O 1
ATOM 736 N N . SER A 1 92 ? -23.261 14.776 30.173 1.00 57.56 92 SER A N 1
ATOM 737 C CA . SER A 1 92 ? -22.621 14.918 31.483 1.00 57.56 92 SER A CA 1
ATOM 738 C C . SER A 1 92 ? -23.410 15.913 32.310 1.00 57.56 92 SER A C 1
ATOM 740 O O . SER A 1 92 ? -24.041 16.801 31.698 1.00 57.56 92 SER A O 1
#

Foldseek 3Di:
DCPVCLLVDLVNLVVLLVLLVPQAPDFQDPPPDVPPDPPCPPPDGGSCSVSVVVVQDNDPVSNVVSVVSNVVVVVVVVVVVVVCVVPPDPDD

Secondary structure (DSSP, 8-state):
--GGGGGG-HHHHHHHHHHHHHHTT-BS-TT--TTS--TTTT---BHHHHHHHTT--SSHHHHHHHHHHHHHHHHHHHHHHHHHHHTS-S--

Sequence (92 aa):
WLSWLQYFSIPRYGFSALQYNEFLGQNFCPGLNVTTNNTCSFAICTGAEYLENQGISLSAWGLWQNHVALACMMVIFLTIAYLKLLLLKKYS

Radius of gyration: 21.0 Å; chains: 1; bounding box: 54×27×62 Å

pLDDT: mean 85.69, std 12.65, range [49.19, 97.88]